Protein AF-A0A257A4E1-F1 (afdb_monomer)

Solvent-accessible surface area (backbone atoms only — not comparable to full-atom values): 5860 Å² total; per-residue (Å²): 129,80,53,48,47,65,40,71,67,37,83,74,52,64,63,96,85,43,50,31,28,39,30,79,37,35,33,48,62,88,38,81,47,44,89,43,42,50,18,71,70,38,56,92,74,60,39,34,39,42,49,81,81,64,45,56,66,55,53,30,41,40,38,19,46,41,52,47,40,71,78,41,50,67,54,59,62,48,32,75,82,31,71,66,46,42,55,53,49,53,55,53,26,55,56,42,20,51,48,54,65,54,69,64,75,118

Structure (mmCIF, N/CA/C/O backbone):
data_AF-A0A257A4E1-F1
#
_entry.id   AF-A0A257A4E1-F1
#
loop_
_atom_site.group_PDB
_atom_site.id
_atom_site.type_symbol
_atom_site.label_atom_id
_atom_site.label_alt_id
_atom_site.label_comp_id
_atom_site.label_asym_id
_atom_site.label_entity_id
_atom_site.label_seq_id
_atom_site.pdbx_PDB_ins_code
_atom_site.Cartn_x
_atom_site.Cartn_y
_atom_site.Cartn_z
_atom_site.occupancy
_atom_site.B_iso_or_equiv
_atom_site.auth_seq_id
_atom_site.auth_comp_id
_atom_site.auth_asym_id
_atom_site.auth_atom_id
_atom_site.pdbx_PDB_model_num
ATOM 1 N N . MET A 1 1 ? -3.714 -16.250 13.020 1.00 53.62 1 MET A N 1
ATOM 2 C CA . MET A 1 1 ? -4.780 -15.776 12.111 1.00 53.62 1 MET A CA 1
ATOM 3 C C . MET A 1 1 ? -4.150 -14.927 11.028 1.00 53.62 1 MET A C 1
ATOM 5 O O . MET A 1 1 ? -3.316 -14.088 11.347 1.00 53.62 1 MET A O 1
ATOM 9 N N . GLU A 1 2 ? -4.517 -15.168 9.774 1.00 61.03 2 GLU A N 1
ATOM 10 C CA . GLU A 1 2 ? -4.087 -14.345 8.643 1.00 61.03 2 GLU A CA 1
ATOM 11 C C . GLU A 1 2 ? -4.615 -12.915 8.843 1.00 61.03 2 GLU A C 1
ATOM 13 O O . GLU A 1 2 ? -5.823 -12.708 8.969 1.00 61.03 2 GLU A O 1
ATOM 18 N N . LYS A 1 3 ? -3.708 -11.937 8.974 1.00 83.38 3 LYS A N 1
ATOM 19 C CA . LYS A 1 3 ? -4.068 -10.548 9.312 1.00 83.38 3 LYS A CA 1
ATOM 20 C C . LYS A 1 3 ? -4.708 -9.808 8.138 1.00 83.38 3 LYS A C 1
ATOM 22 O O . LYS A 1 3 ? -5.293 -8.752 8.347 1.00 83.38 3 LYS A O 1
ATOM 27 N N . TRP A 1 4 ? -4.617 -10.343 6.923 1.00 91.50 4 TRP A N 1
ATOM 28 C CA . TRP A 1 4 ? -5.179 -9.733 5.726 1.00 91.50 4 TRP A CA 1
ATOM 29 C C . TRP A 1 4 ? -5.503 -10.791 4.664 1.00 91.50 4 TRP A C 1
ATOM 31 O O . TRP A 1 4 ? -5.011 -11.912 4.754 1.00 91.50 4 TRP A O 1
ATOM 41 N N . LYS A 1 5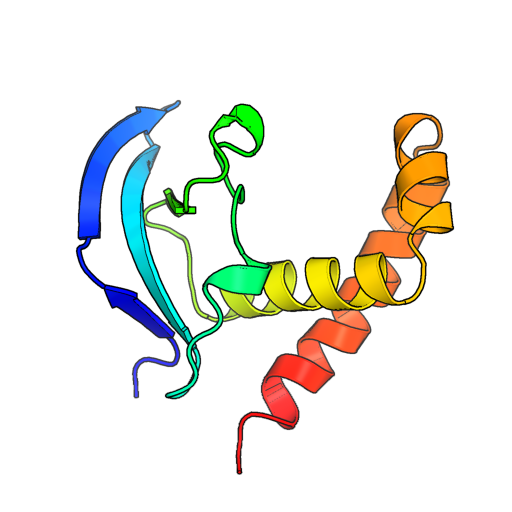 ? -6.345 -10.449 3.682 1.00 93.62 5 LYS A N 1
ATOM 42 C CA . LYS A 1 5 ? -6.739 -11.318 2.564 1.00 93.62 5 LYS A CA 1
ATOM 43 C C . LYS A 1 5 ? -6.974 -10.522 1.282 1.00 93.62 5 LYS A C 1
ATOM 45 O O . LYS A 1 5 ? -7.686 -9.517 1.300 1.00 93.62 5 LYS A O 1
ATOM 50 N N . CYS A 1 6 ? -6.462 -11.040 0.166 1.00 93.94 6 CYS A N 1
ATOM 51 C CA . CYS A 1 6 ? -6.832 -10.640 -1.193 1.00 93.94 6 CYS A CA 1
ATOM 52 C C . CYS A 1 6 ? -8.043 -11.447 -1.670 1.00 93.94 6 CYS A C 1
ATOM 54 O O . CYS A 1 6 ? -7.987 -12.671 -1.771 1.00 93.94 6 CYS A O 1
ATOM 56 N N . ILE A 1 7 ? -9.144 -10.762 -1.963 1.00 95.62 7 ILE A N 1
ATOM 57 C CA . ILE A 1 7 ? -10.374 -11.364 -2.478 1.00 95.62 7 ILE A CA 1
ATOM 58 C C . ILE A 1 7 ? -10.393 -11.241 -4.000 1.00 95.62 7 ILE A C 1
ATOM 60 O O . ILE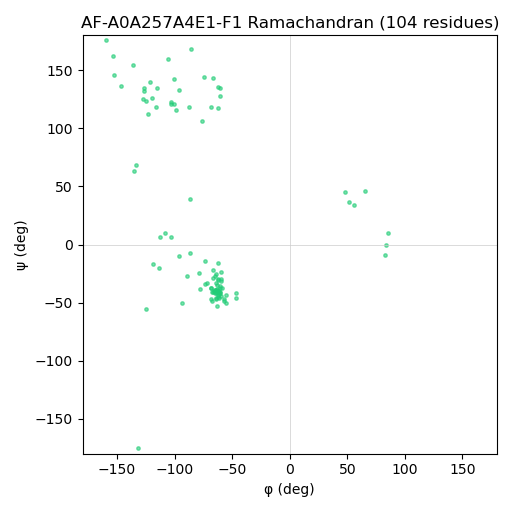 A 1 7 ? -10.166 -10.154 -4.537 1.00 95.62 7 ILE A O 1
ATOM 64 N N . GLY A 1 8 ? -10.711 -12.345 -4.682 1.00 94.00 8 GLY A N 1
ATOM 65 C CA . GLY A 1 8 ? -10.630 -12.423 -6.143 1.00 94.00 8 GLY A CA 1
ATOM 66 C C . GLY A 1 8 ? -9.186 -12.306 -6.624 1.00 94.00 8 GLY A C 1
ATOM 67 O O . GLY A 1 8 ? -8.906 -11.490 -7.493 1.00 94.00 8 GLY A O 1
ATOM 68 N N . LYS A 1 9 ? -8.273 -13.046 -5.977 1.00 94.69 9 LYS A N 1
ATOM 69 C CA . LYS A 1 9 ? -6.851 -13.064 -6.322 1.00 94.69 9 LYS A CA 1
ATOM 70 C C . LYS A 1 9 ? -6.667 -13.726 -7.684 1.00 94.69 9 LYS A C 1
ATOM 72 O O . LYS A 1 9 ? -6.951 -14.913 -7.821 1.00 94.69 9 LYS A O 1
ATOM 77 N N . GLU A 1 10 ? -6.148 -12.982 -8.650 1.00 96.56 10 GLU A N 1
ATOM 78 C CA . GLU A 1 10 ? -5.863 -13.481 -9.999 1.00 96.56 10 GLU A CA 1
ATOM 79 C C . GLU A 1 10 ? -4.407 -13.180 -10.350 1.00 96.56 10 GLU A C 1
ATOM 81 O O . GLU A 1 10 ? -3.928 -12.072 -10.120 1.00 96.56 10 GLU A O 1
ATOM 86 N N . TYR A 1 11 ? -3.673 -14.169 -10.863 1.00 95.69 11 TYR A N 1
ATOM 87 C CA . TYR A 1 11 ? -2.327 -13.927 -11.387 1.00 95.69 11 TYR A CA 1
ATOM 88 C C . TYR A 1 11 ? -2.410 -13.049 -12.635 1.00 95.69 11 TYR A C 1
ATOM 90 O O . TYR A 1 11 ? -3.323 -13.213 -13.444 1.00 95.69 11 TYR A O 1
ATOM 98 N N .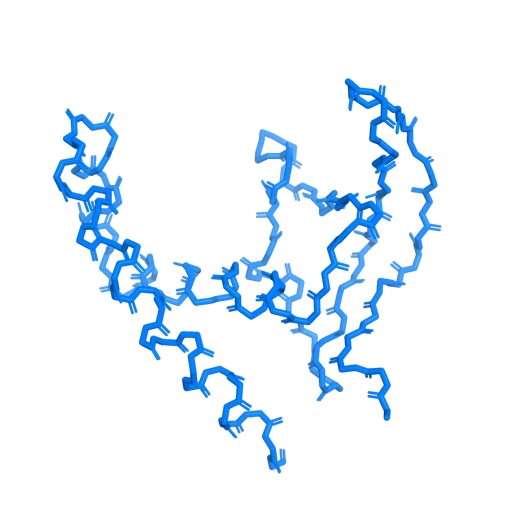 TYR A 1 12 ? -1.447 -12.149 -12.800 1.00 92.12 12 TYR A N 1
ATOM 99 C CA . TYR A 1 12 ? -1.390 -11.264 -13.958 1.00 92.12 12 TYR A CA 1
ATOM 100 C C . TYR A 1 12 ? -0.084 -11.349 -14.711 1.00 92.12 12 TYR A C 1
ATOM 102 O O . TYR A 1 12 ? -0.108 -11.598 -15.912 1.00 92.12 12 TYR A O 1
ATOM 110 N N . ASP A 1 13 ? 1.036 -11.130 -14.030 1.00 93.12 13 ASP A N 1
ATOM 111 C CA . ASP A 1 13 ? 2.336 -11.076 -14.687 1.00 93.12 13 ASP A CA 1
ATOM 112 C C . ASP A 1 13 ? 3.463 -11.313 -13.680 1.00 93.12 13 ASP A C 1
ATOM 114 O O . ASP A 1 13 ? 3.239 -11.418 -12.472 1.00 93.12 13 ASP A O 1
ATOM 118 N N . THR A 1 14 ? 4.687 -11.367 -14.181 1.00 93.38 14 THR A N 1
ATOM 119 C CA . THR A 1 14 ? 5.912 -11.436 -13.398 1.00 93.38 14 THR A CA 1
ATOM 120 C C . THR A 1 14 ? 6.813 -10.267 -13.792 1.00 93.38 14 THR A C 1
ATOM 122 O O . THR A 1 14 ? 7.357 -10.239 -14.894 1.00 93.38 14 THR A O 1
ATOM 125 N N . ILE A 1 15 ? 7.029 -9.313 -12.882 1.00 86.81 15 ILE A N 1
ATOM 126 C CA . ILE A 1 15 ? 7.930 -8.173 -13.118 1.00 86.81 15 ILE A CA 1
ATOM 127 C C . ILE A 1 15 ? 9.242 -8.422 -12.383 1.00 86.81 15 ILE A C 1
ATOM 129 O O . ILE A 1 15 ? 9.250 -8.622 -11.172 1.00 86.81 15 ILE A O 1
ATOM 133 N N . ALA A 1 16 ? 10.358 -8.417 -13.119 1.00 89.31 16 ALA A N 1
ATOM 134 C CA . ALA A 1 16 ? 11.699 -8.670 -12.576 1.00 89.31 16 ALA A CA 1
ATOM 135 C C . ALA A 1 16 ? 11.796 -9.971 -11.745 1.00 89.31 16 ALA A C 1
ATOM 137 O O . ALA A 1 16 ? 12.496 -10.029 -10.739 1.00 89.31 16 ALA A O 1
ATOM 138 N N . GLY A 1 17 ? 11.077 -11.018 -12.166 1.00 91.44 17 GLY A N 1
ATOM 139 C CA . GLY A 1 17 ? 11.043 -12.309 -11.471 1.00 91.44 17 GLY A CA 1
ATOM 140 C C . GLY A 1 17 ? 10.054 -12.391 -10.304 1.00 91.44 17 GLY A C 1
ATOM 141 O O . GLY A 1 17 ? 9.929 -13.460 -9.719 1.00 91.44 17 GLY A O 1
ATOM 142 N N . VAL A 1 18 ? 9.321 -11.316 -9.996 1.00 91.69 18 VAL A N 1
ATOM 143 C CA . VAL A 1 18 ? 8.336 -11.282 -8.906 1.00 91.69 18 VAL A CA 1
ATOM 144 C C . VAL A 1 18 ? 6.907 -11.385 -9.459 1.00 91.69 18 VAL A C 1
ATOM 146 O O . VAL A 1 18 ? 6.502 -10.512 -10.234 1.00 91.69 18 VAL A O 1
ATOM 149 N N . PRO A 1 19 ? 6.117 -12.404 -9.069 1.00 94.44 19 PRO A N 1
ATOM 150 C CA . PRO A 1 19 ? 4.711 -12.525 -9.434 1.00 94.44 19 PRO A CA 1
ATOM 151 C C . PRO A 1 19 ? 3.869 -11.367 -8.894 1.00 94.44 19 PRO A C 1
ATOM 153 O O . PRO A 1 19 ? 3.956 -11.004 -7.715 1.00 94.44 19 PRO A O 1
ATOM 156 N N . ILE A 1 20 ? 3.001 -10.843 -9.754 1.00 93.19 20 ILE A N 1
ATOM 157 C CA . ILE A 1 20 ? 2.026 -9.802 -9.452 1.00 93.19 20 ILE A CA 1
ATOM 158 C C . ILE A 1 20 ? 0.618 -10.369 -9.615 1.00 93.19 20 ILE A C 1
ATOM 160 O O . ILE A 1 20 ? 0.293 -11.033 -10.603 1.00 93.19 20 ILE A O 1
ATOM 164 N N . TYR A 1 21 ? -0.230 -10.066 -8.638 1.00 95.19 21 TYR A N 1
ATOM 165 C CA . TYR A 1 21 ? -1.611 -10.513 -8.571 1.00 95.19 21 TYR A CA 1
ATOM 166 C C . TYR A 1 21 ? -2.563 -9.329 -8.521 1.00 95.19 21 TYR A C 1
ATOM 168 O O . TYR A 1 21 ? -2.318 -8.349 -7.815 1.00 95.19 21 TYR A O 1
ATOM 176 N N . PHE A 1 22 ? -3.673 -9.451 -9.235 1.00 94.94 22 PHE A N 1
ATOM 177 C CA . PHE A 1 22 ? -4.826 -8.583 -9.084 1.00 94.94 22 PHE A CA 1
ATOM 178 C C . PHE A 1 22 ? -5.554 -8.939 -7.797 1.00 94.94 22 PHE A C 1
ATOM 180 O O . PHE A 1 22 ? -5.692 -10.117 -7.456 1.00 94.94 22 PHE A O 1
ATOM 187 N N . CYS A 1 23 ? -6.093 -7.926 -7.132 1.00 95.12 23 CYS A N 1
ATOM 188 C CA . CYS A 1 23 ? -7.051 -8.093 -6.057 1.00 95.12 23 CYS A CA 1
ATOM 189 C C . CYS A 1 23 ? -8.282 -7.247 -6.340 1.00 95.12 23 CYS A C 1
ATOM 191 O O . CYS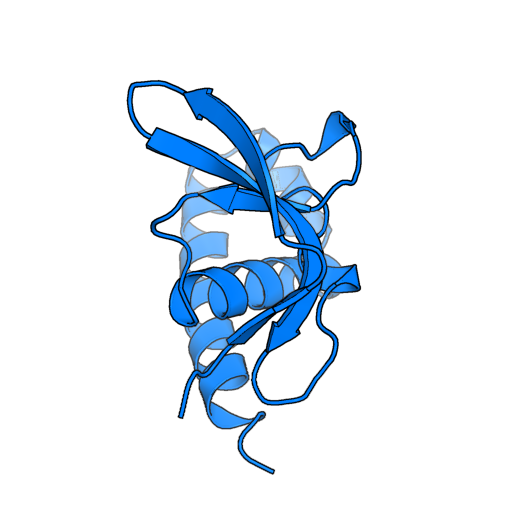 A 1 23 ? -8.210 -6.026 -6.458 1.00 95.12 23 CYS A O 1
ATOM 193 N N . ARG A 1 24 ? -9.459 -7.871 -6.347 1.00 94.31 24 ARG A N 1
ATOM 194 C 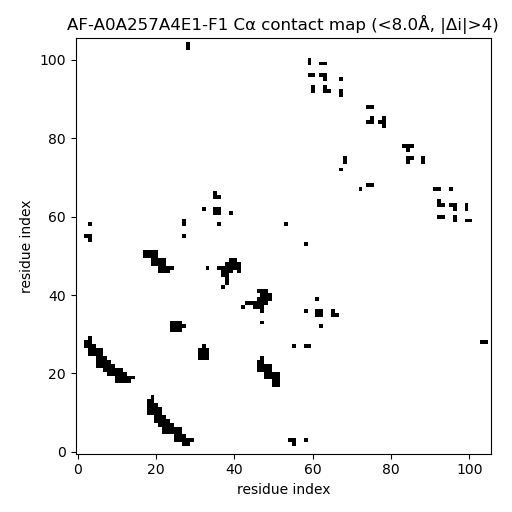CA . ARG A 1 24 ? -10.713 -7.115 -6.429 1.00 94.31 24 ARG A CA 1
ATOM 195 C C . ARG A 1 24 ? -10.961 -6.308 -5.155 1.00 94.31 24 ARG A C 1
ATOM 197 O O . ARG A 1 24 ? -11.536 -5.222 -5.203 1.00 94.31 24 ARG A O 1
ATOM 204 N N . LYS A 1 25 ? -10.599 -6.885 -4.010 1.00 94.44 25 LYS A N 1
ATOM 205 C CA . LYS A 1 25 ? -10.875 -6.341 -2.680 1.00 94.44 25 LYS A CA 1
ATOM 206 C C . LYS A 1 25 ? -9.817 -6.817 -1.694 1.00 94.44 25 LYS A C 1
ATOM 208 O O . LYS A 1 25 ? -9.357 -7.954 -1.794 1.00 94.44 25 LYS A O 1
ATOM 213 N N . ILE A 1 26 ? -9.468 -5.976 -0.726 1.00 94.12 26 ILE A N 1
ATOM 214 C CA . ILE A 1 26 ? -8.549 -6.344 0.355 1.00 94.12 26 ILE A CA 1
ATOM 215 C C . ILE A 1 26 ? -9.259 -6.214 1.689 1.00 94.12 26 ILE A C 1
ATOM 217 O O . ILE A 1 26 ? -9.821 -5.170 2.026 1.00 94.12 26 ILE A O 1
ATOM 221 N N . ILE A 1 27 ? -9.214 -7.309 2.437 1.00 94.12 27 ILE A N 1
ATOM 222 C CA . ILE A 1 27 ? -9.653 -7.363 3.822 1.00 94.12 27 ILE A CA 1
ATOM 223 C C . ILE A 1 27 ? -8.409 -7.288 4.692 1.00 94.12 27 ILE A C 1
ATOM 225 O O . ILE A 1 27 ? -7.555 -8.158 4.586 1.00 94.12 27 ILE A O 1
ATOM 229 N N . TYR A 1 28 ? -8.311 -6.296 5.563 1.00 91.88 28 TYR A N 1
ATOM 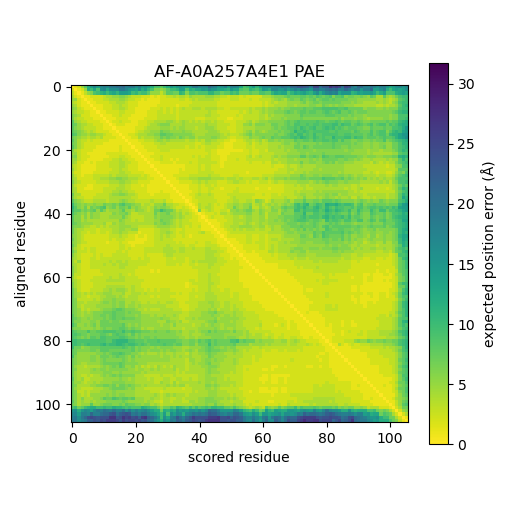230 C CA . TYR A 1 28 ? -7.278 -6.213 6.589 1.00 91.88 28 TYR A CA 1
ATOM 231 C C . TYR A 1 28 ? -7.964 -6.288 7.948 1.00 91.88 28 TYR A C 1
ATOM 233 O O . TYR A 1 28 ? -8.834 -5.478 8.250 1.00 91.88 28 TYR A O 1
ATOM 241 N N . ARG A 1 29 ? -7.635 -7.320 8.729 1.00 87.56 29 ARG A N 1
ATOM 242 C CA . ARG A 1 29 ? -8.203 -7.600 10.058 1.00 87.56 29 ARG A CA 1
ATOM 243 C C . ARG A 1 29 ? -9.734 -7.538 10.107 1.00 87.56 29 ARG A C 1
ATOM 245 O O . ARG A 1 29 ? -10.326 -6.948 10.995 1.00 87.56 29 ARG A O 1
ATOM 252 N N . GLY A 1 30 ? -10.381 -8.144 9.114 1.00 88.06 30 GLY A N 1
ATOM 253 C CA . GLY A 1 30 ? -11.844 -8.174 9.010 1.00 88.06 30 GLY A CA 1
ATOM 254 C C . GLY A 1 30 ? -12.471 -6.921 8.390 1.00 88.06 30 GLY A C 1
ATOM 255 O O . GLY A 1 30 ? -13.643 -6.963 8.025 1.00 88.06 30 GLY A O 1
ATOM 256 N N . MET A 1 31 ? -11.704 -5.850 8.172 1.00 88.12 31 MET A N 1
ATOM 257 C CA . MET A 1 31 ? -12.192 -4.610 7.573 1.00 88.12 31 MET A CA 1
ATOM 258 C C . MET A 1 31 ? -11.835 -4.491 6.094 1.00 88.12 31 MET A C 1
ATOM 260 O O . MET A 1 31 ? -10.751 -4.863 5.651 1.00 88.12 31 MET A O 1
ATOM 264 N N . ASP A 1 32 ? -12.762 -3.938 5.318 1.00 92.75 32 ASP A N 1
ATOM 265 C CA . ASP A 1 32 ? -12.536 -3.598 3.917 1.00 92.75 32 ASP A CA 1
ATOM 266 C C . ASP A 1 32 ? -11.700 -2.320 3.800 1.00 92.75 32 ASP A C 1
ATOM 268 O O . ASP A 1 32 ? -12.197 -1.212 4.017 1.00 92.75 32 ASP A O 1
ATOM 272 N N . VAL A 1 33 ? -10.433 -2.479 3.421 1.00 92.00 33 VAL A N 1
ATOM 273 C CA . VAL A 1 33 ? -9.490 -1.365 3.249 1.00 92.00 33 VAL A CA 1
ATOM 274 C C . VAL A 1 33 ? -9.261 -0.999 1.784 1.00 92.00 33 VAL A C 1
ATOM 276 O O . VAL A 1 33 ? -8.464 -0.115 1.491 1.00 92.00 33 VAL A O 1
ATOM 279 N N . THR A 1 34 ? -10.002 -1.611 0.855 1.00 92.12 34 THR A N 1
ATOM 280 C CA . THR A 1 34 ? -9.856 -1.470 -0.610 1.00 92.12 34 THR A CA 1
ATOM 281 C C . THR A 1 34 ? -9.727 -0.020 -1.066 1.00 92.12 34 THR A C 1
ATOM 283 O O . THR A 1 34 ? -8.909 0.286 -1.926 1.00 92.12 34 THR A O 1
ATOM 286 N N . LYS A 1 35 ? -10.510 0.899 -0.487 1.00 88.94 35 LYS A N 1
ATOM 287 C CA . LYS A 1 35 ? -10.504 2.319 -0.874 1.00 88.94 35 LYS A CA 1
ATOM 288 C C . LYS A 1 35 ? -9.193 3.051 -0.555 1.00 88.94 35 LYS A C 1
ATOM 290 O O . LYS A 1 35 ? -8.945 4.084 -1.164 1.00 88.94 35 LYS A O 1
ATOM 295 N N . TYR A 1 36 ? -8.401 2.548 0.391 1.00 89.19 36 TYR A N 1
ATOM 296 C CA . TYR A 1 36 ? -7.152 3.171 0.838 1.00 89.19 36 TYR A CA 1
ATOM 297 C C . TYR A 1 36 ? -5.939 2.706 0.033 1.00 89.19 36 TYR A C 1
ATOM 299 O O . TYR A 1 36 ? -4.987 3.449 -0.127 1.00 89.19 36 TYR A O 1
ATOM 307 N N . ILE A 1 37 ? -5.999 1.498 -0.513 1.00 87.81 37 ILE A N 1
ATOM 308 C CA . ILE A 1 37 ? -4.858 0.811 -1.133 1.00 87.81 37 ILE A CA 1
ATOM 309 C C . ILE A 1 37 ? -4.956 0.734 -2.664 1.00 87.81 37 ILE A C 1
ATOM 311 O O . ILE A 1 37 ? -4.245 -0.035 -3.317 1.00 87.81 37 ILE A O 1
ATOM 315 N N . LYS A 1 38 ? -5.913 1.455 -3.258 1.00 82.81 38 LYS A N 1
ATOM 316 C CA . LYS A 1 38 ? -6.021 1.508 -4.715 1.00 82.81 38 LYS A CA 1
ATOM 317 C C . LYS A 1 38 ? -4.735 2.085 -5.290 1.00 82.81 38 LYS A C 1
ATOM 319 O O . LYS A 1 38 ? -4.253 3.111 -4.823 1.00 82.81 38 LYS A O 1
ATOM 324 N N . GLY A 1 39 ? -4.224 1.453 -6.340 1.00 81.50 39 GLY A N 1
ATOM 325 C CA . GLY A 1 39 ? -3.067 1.964 -7.058 1.00 81.50 39 GLY A CA 1
ATOM 326 C C . GLY A 1 39 ? -1.703 1.576 -6.490 1.00 81.50 39 GLY A C 1
ATOM 327 O O . GLY A 1 39 ? -0.718 2.100 -6.995 1.00 81.50 39 GLY A O 1
ATOM 328 N N . MET A 1 40 ? -1.635 0.651 -5.524 1.00 82.81 40 MET A N 1
ATOM 329 C CA . MET A 1 40 ? -0.394 0.196 -4.873 1.00 82.81 40 MET A CA 1
ATOM 330 C C . MET A 1 40 ? 0.741 -0.132 -5.869 1.00 82.81 40 MET A C 1
ATOM 332 O O . MET A 1 40 ? 1.850 0.360 -5.710 1.00 82.81 40 MET A O 1
ATOM 336 N N . TYR A 1 41 ? 0.452 -0.872 -6.952 1.00 81.44 41 TYR A N 1
ATOM 337 C CA . TYR A 1 41 ? 1.400 -1.085 -8.067 1.00 81.44 41 TYR A CA 1
ATOM 338 C C . TYR A 1 41 ? 0.971 -0.459 -9.406 1.00 81.44 41 TYR A C 1
ATOM 340 O O . TYR A 1 41 ? 1.811 -0.265 -10.280 1.00 81.44 41 TYR A O 1
ATOM 348 N N . ARG A 1 42 ? -0.320 -0.149 -9.598 1.00 84.00 42 ARG A N 1
ATOM 349 C CA . ARG A 1 42 ? -0.852 0.446 -10.843 1.00 84.00 42 ARG A CA 1
ATOM 350 C C . ARG A 1 42 ? -1.771 1.622 -10.569 1.00 84.00 42 ARG A C 1
ATOM 352 O O . ARG A 1 42 ? -2.994 1.553 -10.740 1.00 84.00 42 ARG A O 1
ATOM 359 N N . SER A 1 43 ? -1.174 2.701 -10.081 1.00 82.38 43 SER A N 1
ATOM 360 C CA . SER A 1 43 ? -1.893 3.929 -9.737 1.00 82.38 43 SER A CA 1
ATOM 361 C C . SER A 1 43 ? -2.632 4.542 -10.928 1.00 82.38 43 SER A C 1
ATOM 363 O O . SER A 1 43 ? -3.726 5.073 -10.750 1.00 82.38 43 SER A O 1
ATOM 365 N N . GLU A 1 44 ? -2.118 4.377 -12.148 1.00 86.50 44 GLU A N 1
ATOM 366 C CA . GLU A 1 44 ? -2.713 4.891 -13.382 1.00 86.50 44 GLU A CA 1
ATOM 367 C C . GLU A 1 44 ? -4.053 4.230 -13.726 1.00 86.50 44 GLU A C 1
ATOM 369 O O . GLU A 1 44 ? -4.919 4.862 -14.329 1.00 86.50 44 GLU A O 1
ATOM 374 N N . LYS A 1 45 ? -4.240 2.970 -13.315 1.00 87.06 45 LYS A N 1
ATOM 375 C CA . LYS A 1 45 ? -5.485 2.221 -13.528 1.00 87.06 45 LYS A CA 1
ATOM 376 C C . LYS A 1 45 ? -6.436 2.263 -12.340 1.00 87.06 45 LYS A C 1
ATOM 378 O O . LYS A 1 45 ? -7.579 1.836 -12.467 1.00 87.06 45 LYS A O 1
ATOM 383 N N . ASN A 1 46 ? -5.988 2.780 -11.195 1.00 86.19 46 ASN A N 1
ATOM 384 C CA . ASN A 1 46 ? -6.761 2.791 -9.951 1.00 86.19 46 ASN A CA 1
ATOM 385 C C . ASN A 1 46 ? -7.238 1.380 -9.522 1.00 86.19 46 ASN A C 1
ATOM 387 O O . ASN A 1 46 ? -8.319 1.213 -8.950 1.00 86.19 46 ASN A O 1
ATOM 391 N N . GLU A 1 47 ? -6.421 0.366 -9.814 1.00 90.75 47 GLU A N 1
ATOM 392 C CA . GLU A 1 47 ? -6.643 -1.052 -9.509 1.00 90.75 47 GLU A CA 1
ATOM 393 C C . GLU A 1 47 ? -5.737 -1.498 -8.349 1.00 90.75 47 GLU A C 1
ATOM 395 O O . GLU A 1 47 ? -4.721 -0.857 -8.063 1.00 90.75 47 GLU A O 1
ATOM 400 N N . ILE A 1 48 ? -6.084 -2.595 -7.669 1.00 92.69 48 ILE A N 1
ATOM 401 C CA . ILE A 1 48 ? -5.248 -3.154 -6.601 1.00 92.69 48 ILE A CA 1
ATOM 402 C C . ILE A 1 48 ? -4.447 -4.304 -7.180 1.00 92.69 48 ILE A C 1
ATOM 404 O O . ILE A 1 48 ? -4.984 -5.336 -7.578 1.00 92.69 48 ILE A O 1
ATOM 408 N N . TRP A 1 49 ? -3.147 -4.098 -7.188 1.00 92.31 49 TRP A N 1
ATOM 409 C CA . TRP A 1 49 ? -2.161 -5.043 -7.659 1.00 92.31 49 TRP A CA 1
ATOM 410 C C . TRP A 1 49 ? -1.160 -5.216 -6.537 1.00 92.31 49 TRP A C 1
ATOM 412 O O . TRP A 1 49 ? -0.784 -4.222 -5.923 1.00 92.31 49 TRP A O 1
ATOM 422 N N . ILE A 1 50 ? -0.779 -6.449 -6.240 1.00 92.94 50 ILE A N 1
ATOM 423 C CA . ILE A 1 50 ? 0.125 -6.787 -5.141 1.00 92.94 50 ILE A CA 1
ATOM 424 C C . ILE A 1 50 ? 1.153 -7.808 -5.613 1.00 92.94 50 ILE A C 1
ATOM 426 O O . ILE A 1 50 ? 0.886 -8.585 -6.528 1.00 92.94 50 ILE A O 1
ATOM 430 N N . THR A 1 51 ? 2.309 -7.848 -4.967 1.00 92.75 51 THR A N 1
ATOM 431 C CA . THR A 1 51 ? 3.287 -8.919 -5.182 1.00 92.75 51 THR A CA 1
ATOM 432 C C . THR A 1 51 ? 2.991 -10.127 -4.301 1.00 92.75 51 THR A C 1
ATOM 434 O O . THR A 1 51 ? 2.189 -10.058 -3.368 1.00 92.75 51 THR A O 1
ATOM 437 N N . GLU A 1 52 ? 3.660 -11.248 -4.574 1.00 90.31 52 GLU A N 1
ATOM 438 C CA . GLU A 1 52 ? 3.630 -12.416 -3.682 1.00 90.31 52 GLU A CA 1
ATOM 439 C C . GLU A 1 52 ? 4.145 -12.124 -2.261 1.00 90.31 52 GLU A C 1
ATOM 441 O O . GLU A 1 52 ? 3.758 -12.821 -1.328 1.00 90.31 52 GLU A O 1
ATOM 446 N N . TYR A 1 53 ? 4.974 -11.087 -2.102 1.00 90.50 53 TYR A N 1
ATOM 447 C CA . TYR A 1 53 ? 5.560 -10.674 -0.825 1.00 90.50 53 TYR A CA 1
ATOM 448 C C . TYR A 1 53 ? 4.675 -9.720 -0.023 1.00 90.50 53 TYR A C 1
ATOM 450 O O . TYR A 1 53 ? 5.012 -9.409 1.117 1.00 90.50 53 TYR A O 1
ATOM 458 N N . ALA A 1 54 ? 3.567 -9.238 -0.599 1.00 90.62 54 ALA A N 1
ATOM 459 C CA . ALA A 1 54 ? 2.659 -8.358 0.117 1.00 90.62 54 ALA A CA 1
ATOM 460 C C . ALA A 1 54 ? 2.112 -9.074 1.354 1.00 90.62 54 ALA A C 1
ATOM 462 O O . ALA A 1 54 ? 1.577 -10.182 1.279 1.00 90.62 54 ALA A O 1
ATOM 463 N N . ASP A 1 55 ? 2.238 -8.421 2.498 1.00 91.81 55 ASP A N 1
ATOM 464 C CA . ASP A 1 55 ? 1.831 -8.960 3.782 1.00 91.81 55 ASP A CA 1
ATOM 465 C C . ASP A 1 55 ? 0.994 -7.946 4.575 1.00 91.81 55 ASP A C 1
ATOM 467 O O . ASP A 1 55 ? 0.642 -6.868 4.094 1.00 91.81 55 ASP A O 1
ATOM 471 N N . GLY A 1 56 ? 0.642 -8.293 5.815 1.00 89.88 56 GLY A N 1
ATOM 472 C CA . GLY A 1 56 ? -0.149 -7.392 6.651 1.00 89.88 56 GLY A CA 1
ATOM 473 C C . GLY A 1 56 ? 0.571 -6.074 6.953 1.00 89.88 56 GLY A C 1
ATOM 474 O O . GLY A 1 56 ? -0.098 -5.060 7.133 1.00 89.88 56 GLY A O 1
ATOM 475 N N . ASP A 1 57 ? 1.905 -6.085 6.997 1.00 91.19 57 ASP A N 1
ATOM 476 C CA . ASP A 1 57 ? 2.712 -4.883 7.206 1.00 91.19 57 ASP A CA 1
ATOM 477 C C . ASP A 1 57 ? 2.610 -3.948 6.005 1.00 91.19 57 ASP A C 1
ATOM 479 O O . ASP A 1 57 ? 2.300 -2.768 6.161 1.00 91.19 57 ASP A O 1
ATOM 483 N N . THR A 1 58 ? 2.753 -4.521 4.812 1.00 91.88 58 THR A N 1
ATOM 484 C CA . THR A 1 58 ? 2.612 -3.830 3.532 1.00 91.88 58 THR A CA 1
ATOM 485 C C . THR A 1 58 ? 1.238 -3.168 3.426 1.00 91.88 58 THR A C 1
ATOM 487 O O . THR A 1 58 ? 1.138 -1.981 3.132 1.00 91.88 58 THR A O 1
ATOM 490 N N . ILE A 1 59 ? 0.161 -3.902 3.736 1.00 92.75 59 ILE A N 1
ATOM 491 C CA . ILE A 1 59 ? -1.198 -3.345 3.681 1.00 92.75 59 ILE A CA 1
ATOM 492 C C . ILE A 1 59 ? -1.388 -2.219 4.705 1.00 92.75 59 ILE A C 1
ATOM 494 O O . ILE A 1 59 ? -1.981 -1.193 4.376 1.00 92.75 59 ILE A O 1
ATOM 498 N N . ALA A 1 60 ? -0.881 -2.376 5.931 1.00 92.25 60 ALA A N 1
ATOM 499 C CA . ALA A 1 60 ? -0.972 -1.331 6.950 1.00 92.25 60 ALA A CA 1
ATOM 500 C C . ALA A 1 60 ? -0.206 -0.061 6.544 1.00 92.25 60 ALA A C 1
ATOM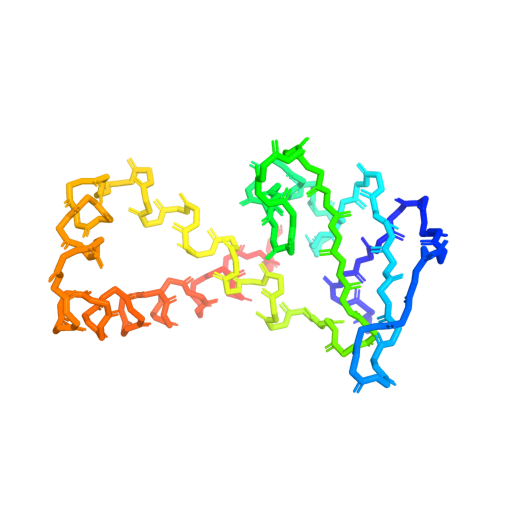 502 O O . ALA A 1 60 ? -0.693 1.044 6.774 1.00 92.25 60 ALA A O 1
ATOM 503 N N . HIS A 1 61 ? 0.956 -0.219 5.909 1.00 93.25 61 HIS A N 1
ATOM 504 C CA . HIS A 1 61 ? 1.787 0.880 5.428 1.00 93.25 61 HIS A CA 1
ATOM 505 C C . HIS A 1 61 ? 1.082 1.705 4.336 1.00 93.25 61 HIS A C 1
ATOM 507 O O . HIS A 1 61 ? 1.000 2.929 4.433 1.00 93.25 61 HIS A O 1
ATOM 513 N N . GLU A 1 62 ? 0.465 1.044 3.354 1.00 92.06 62 GLU A N 1
ATOM 514 C CA . GLU A 1 62 ? -0.316 1.720 2.305 1.00 92.06 62 GLU A CA 1
ATOM 515 C C . GLU A 1 62 ? -1.555 2.434 2.866 1.00 92.06 62 GLU A C 1
ATOM 517 O O . GLU A 1 62 ? -1.880 3.560 2.478 1.00 92.06 62 GLU A O 1
ATOM 522 N N . VAL A 1 63 ? -2.240 1.814 3.834 1.00 91.44 63 VAL A N 1
ATOM 523 C CA . VAL A 1 63 ? -3.354 2.461 4.543 1.00 91.44 63 VAL A CA 1
ATOM 524 C C . VAL A 1 63 ? -2.869 3.712 5.283 1.00 91.44 63 VAL A C 1
ATOM 526 O O . VAL A 1 63 ? -3.526 4.752 5.206 1.00 91.44 63 VAL A O 1
ATOM 529 N N . ALA A 1 64 ? -1.713 3.649 5.946 1.00 93.19 64 ALA A N 1
ATOM 530 C CA . ALA A 1 64 ? -1.120 4.789 6.638 1.00 93.19 64 ALA A CA 1
ATOM 531 C C . ALA A 1 64 ? -0.759 5.934 5.673 1.00 93.19 64 ALA A C 1
ATOM 533 O O . ALA A 1 64 ? -1.079 7.091 5.961 1.00 93.19 64 ALA A O 1
ATOM 534 N N . HIS A 1 65 ? -0.211 5.636 4.488 1.00 93.56 65 HIS A N 1
ATOM 535 C CA . HIS A 1 65 ? -0.025 6.638 3.431 1.00 93.56 65 HIS A CA 1
ATOM 536 C C . HIS A 1 65 ? -1.341 7.312 3.033 1.00 93.56 65 HIS A C 1
ATOM 538 O O . HIS A 1 65 ? -1.415 8.541 2.949 1.00 93.56 65 HIS A O 1
ATOM 544 N N . ALA A 1 66 ? -2.397 6.529 2.810 1.00 90.75 66 ALA A N 1
ATOM 545 C CA . ALA A 1 66 ? -3.697 7.060 2.412 1.00 90.75 66 ALA A CA 1
ATOM 546 C C . ALA A 1 66 ? -4.315 7.968 3.488 1.00 90.75 66 ALA A C 1
ATOM 548 O O . ALA A 1 66 ? -4.896 9.008 3.158 1.00 90.75 66 ALA A O 1
ATOM 549 N N . ILE A 1 67 ? -4.172 7.600 4.765 1.00 92.00 67 ILE A N 1
ATOM 550 C CA . ILE A 1 67 ? -4.607 8.417 5.905 1.00 92.00 67 ILE A CA 1
ATOM 551 C C . ILE A 1 67 ? -3.817 9.726 5.939 1.00 92.00 67 ILE A C 1
ATOM 553 O O . ILE A 1 67 ? -4.426 10.799 5.914 1.00 92.00 67 ILE A O 1
ATOM 557 N N . LEU A 1 68 ? -2.483 9.649 5.909 1.00 93.81 68 LEU A N 1
ATOM 558 C CA . LEU A 1 68 ? -1.628 10.830 5.973 1.00 93.81 68 LEU A CA 1
ATOM 559 C C . LEU A 1 68 ? -1.884 11.771 4.794 1.00 93.81 68 LEU A C 1
ATOM 561 O O . LEU A 1 68 ? -1.990 12.975 4.983 1.00 93.81 68 LEU A O 1
ATOM 565 N N . LYS A 1 69 ? -2.054 11.240 3.579 1.00 93.19 69 LYS A N 1
ATOM 566 C CA . LYS A 1 69 ? -2.363 12.044 2.388 1.00 93.19 69 LYS A CA 1
ATOM 567 C C . LYS A 1 69 ? -3.704 12.759 2.497 1.00 93.19 69 LYS A C 1
ATOM 569 O O . LYS A 1 69 ? -3.852 13.863 1.985 1.00 93.19 69 LYS A O 1
ATOM 574 N N . LYS A 1 70 ? -4.695 12.135 3.136 1.00 90.50 70 LYS A N 1
ATOM 575 C CA . LYS A 1 70 ? -5.997 12.764 3.376 1.00 90.50 70 LYS A CA 1
ATOM 576 C C . LYS A 1 70 ? -5.890 13.910 4.385 1.00 90.50 70 LYS A C 1
ATOM 578 O O . LYS A 1 70 ? -6.599 14.899 4.232 1.00 90.50 70 LYS A O 1
ATOM 583 N N . GLN A 1 71 ? -5.048 13.759 5.406 1.00 93.44 71 GLN A N 1
ATOM 584 C CA . GLN A 1 71 ? -4.830 14.770 6.447 1.00 93.44 71 GLN A CA 1
ATOM 585 C C . GLN A 1 71 ? -3.927 15.917 5.967 1.00 93.44 71 GLN A C 1
ATOM 587 O O . GLN A 1 71 ? -4.200 17.069 6.285 1.00 93.44 71 GLN A O 1
ATOM 592 N N . HIS A 1 72 ? -2.902 15.592 5.175 1.00 94.56 72 HIS A N 1
ATOM 593 C CA . HIS A 1 72 ? -1.834 16.492 4.735 1.00 94.56 72 HIS A CA 1
ATOM 594 C C . HIS A 1 72 ? -1.531 16.344 3.231 1.00 94.56 72 HIS A C 1
ATOM 596 O O . HIS A 1 72 ? -0.433 15.916 2.846 1.00 94.56 72 HIS A O 1
ATOM 602 N N . PRO A 1 73 ? -2.489 16.642 2.334 1.00 94.00 73 PRO A N 1
ATOM 603 C CA . PRO A 1 73 ? -2.279 16.520 0.889 1.00 94.00 73 PRO A CA 1
ATOM 604 C C . PRO A 1 73 ? -1.128 17.400 0.371 1.00 94.00 73 PRO A C 1
ATOM 606 O O . PRO A 1 73 ? -0.445 17.023 -0.583 1.00 94.00 73 PRO A O 1
ATOM 609 N N . GLU A 1 74 ? -0.868 18.537 1.017 1.00 95.00 74 GLU A N 1
ATOM 610 C CA . GLU A 1 74 ? 0.212 19.472 0.700 1.00 95.00 74 GLU A CA 1
ATOM 611 C C . GLU A 1 74 ? 1.606 18.844 0.817 1.00 95.00 74 GLU A C 1
ATOM 613 O O . GLU A 1 74 ? 2.470 19.120 -0.018 1.00 95.00 74 GLU A O 1
ATOM 618 N N . LEU A 1 75 ? 1.812 17.943 1.785 1.00 93.50 75 LEU A N 1
ATOM 619 C CA . LEU A 1 75 ? 3.088 17.243 1.953 1.00 93.50 75 LEU A CA 1
ATOM 620 C C . LEU A 1 75 ? 3.374 16.341 0.749 1.00 93.50 75 LEU A C 1
ATOM 622 O O . LEU A 1 75 ? 4.502 16.289 0.263 1.00 93.50 75 LEU A O 1
ATOM 626 N N . TYR A 1 76 ? 2.347 15.673 0.220 1.00 92.25 76 TYR A N 1
ATOM 627 C CA . TYR A 1 76 ? 2.485 14.785 -0.937 1.00 92.25 76 TYR A CA 1
ATOM 628 C C . TYR A 1 76 ? 2.730 15.550 -2.239 1.00 92.25 76 TYR A C 1
ATOM 630 O O . TYR A 1 76 ? 3.450 15.060 -3.109 1.00 92.25 76 TYR A O 1
ATOM 638 N N . GLU A 1 77 ? 2.166 16.751 -2.385 1.00 92.94 77 GLU A N 1
ATOM 639 C CA . GLU A 1 77 ? 2.490 17.630 -3.512 1.00 92.94 77 GLU A CA 1
ATOM 640 C C . GLU A 1 77 ? 3.934 18.140 -3.435 1.00 92.94 77 GLU A C 1
ATOM 642 O O . GLU A 1 77 ? 4.637 18.134 -4.449 1.00 92.94 77 GLU A O 1
ATOM 647 N N . LEU A 1 78 ? 4.411 18.502 -2.239 1.00 92.56 78 LEU A N 1
ATOM 648 C CA . LEU A 1 78 ? 5.806 18.890 -2.014 1.00 92.56 78 LEU A CA 1
ATOM 649 C C . LEU A 1 78 ? 6.771 17.734 -2.330 1.00 92.56 78 LEU A C 1
ATOM 651 O O . LEU A 1 78 ? 7.745 17.905 -3.067 1.00 92.56 78 LEU A O 1
ATOM 655 N N . ALA A 1 79 ? 6.447 16.527 -1.868 1.00 92.50 79 ALA A N 1
ATOM 656 C CA . ALA A 1 79 ? 7.251 15.324 -2.063 1.00 92.50 79 ALA A CA 1
ATOM 657 C C . ALA A 1 79 ? 7.426 14.906 -3.535 1.00 92.50 79 ALA A C 1
ATOM 659 O O . ALA A 1 79 ? 8.329 14.131 -3.853 1.00 92.50 79 ALA A O 1
ATOM 660 N N . LYS A 1 80 ? 6.622 15.430 -4.472 1.00 91.69 80 LYS A N 1
ATOM 661 C CA . LYS A 1 80 ? 6.864 15.231 -5.915 1.00 91.69 80 LYS A CA 1
ATOM 662 C C . LYS A 1 80 ? 8.172 15.868 -6.385 1.00 91.69 80 LYS A C 1
ATOM 664 O O . LYS A 1 80 ? 8.720 15.430 -7.393 1.00 91.69 80 LYS A O 1
ATOM 669 N N . LYS A 1 81 ? 8.645 16.904 -5.689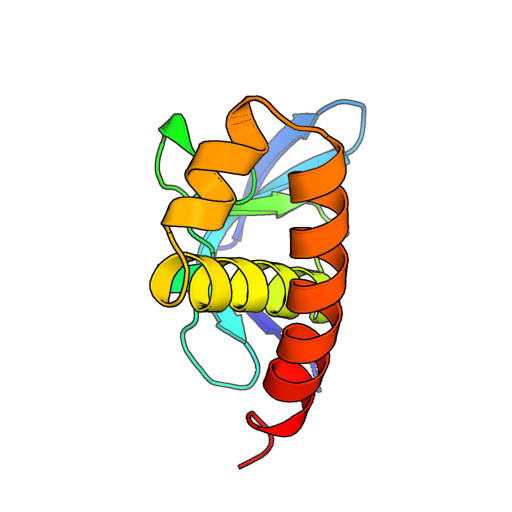 1.00 94.94 81 LYS A N 1
ATOM 670 C CA . LYS A 1 81 ? 9.801 17.722 -6.086 1.00 94.94 81 LYS A CA 1
ATOM 671 C C . LYS A 1 81 ? 10.942 17.685 -5.070 1.00 94.94 81 LYS A C 1
ATOM 673 O O . LYS A 1 81 ? 12.058 18.033 -5.433 1.00 94.94 81 LYS A O 1
ATOM 678 N N . ASP A 1 82 ? 10.668 17.252 -3.842 1.00 94.69 82 ASP A N 1
ATOM 679 C CA . ASP A 1 82 ? 11.615 17.279 -2.730 1.00 94.69 82 ASP A CA 1
ATOM 680 C C . ASP A 1 82 ? 11.793 15.886 -2.102 1.00 94.69 82 ASP A C 1
ATOM 682 O O . ASP A 1 82 ? 10.834 15.242 -1.669 1.00 94.69 82 ASP A O 1
ATOM 686 N N . VAL A 1 83 ? 13.040 15.411 -2.068 1.00 93.94 83 VAL A N 1
ATOM 687 C CA . VAL A 1 83 ? 13.408 14.113 -1.486 1.00 93.94 83 VAL A CA 1
ATOM 688 C C . VAL A 1 83 ? 13.351 14.145 0.042 1.00 93.94 83 VAL A C 1
ATOM 690 O O . VAL A 1 83 ? 12.963 13.145 0.644 1.00 93.94 83 VAL A O 1
ATOM 693 N N . GLU A 1 84 ? 13.673 15.267 0.686 1.00 95.00 84 GLU A N 1
ATOM 694 C CA . GLU A 1 84 ? 13.594 15.379 2.147 1.00 95.00 84 GLU A CA 1
ATOM 695 C C . GLU A 1 84 ? 12.143 15.275 2.617 1.00 95.00 84 GLU A C 1
ATOM 697 O O . GLU A 1 84 ? 11.850 14.548 3.568 1.00 95.00 84 GLU A O 1
ATOM 702 N N . ALA A 1 85 ? 11.214 15.889 1.879 1.00 92.69 85 ALA A N 1
ATOM 703 C CA . ALA A 1 85 ? 9.784 15.752 2.136 1.00 92.69 85 ALA A CA 1
ATOM 704 C C . ALA A 1 85 ? 9.312 14.287 2.048 1.00 92.69 85 ALA A C 1
ATOM 706 O O . ALA A 1 85 ? 8.508 13.861 2.878 1.00 92.69 85 ALA A O 1
ATOM 707 N N . LYS A 1 86 ? 9.853 13.480 1.118 1.00 92.56 86 LYS A N 1
ATOM 708 C CA . LYS A 1 86 ? 9.572 12.030 1.071 1.00 92.56 86 LYS A CA 1
ATOM 709 C C . LYS A 1 86 ? 10.032 11.332 2.347 1.00 92.56 86 LYS A C 1
ATOM 711 O O . LYS A 1 86 ? 9.272 10.567 2.923 1.00 92.56 86 LYS A O 1
ATOM 716 N N . ILE A 1 87 ? 11.243 11.625 2.820 1.00 94.56 87 ILE A N 1
ATOM 717 C CA . ILE A 1 87 ? 11.788 11.019 4.046 1.00 94.56 87 ILE A CA 1
ATOM 718 C C . ILE A 1 87 ? 10.934 11.387 5.267 1.00 94.56 87 ILE A C 1
ATOM 720 O O . ILE A 1 87 ? 10.704 10.546 6.137 1.00 94.56 87 ILE A O 1
ATOM 724 N N . VAL A 1 88 ? 10.459 12.632 5.346 1.00 94.31 88 VAL A N 1
ATOM 725 C CA . VAL A 1 88 ? 9.561 13.076 6.423 1.00 94.31 88 VAL A CA 1
ATOM 726 C C . VAL A 1 88 ? 8.233 12.324 6.366 1.00 94.31 88 VAL A C 1
ATOM 728 O O . VAL A 1 88 ? 7.807 11.791 7.390 1.00 94.31 88 VAL A O 1
ATOM 731 N N . ILE A 1 89 ? 7.624 12.215 5.180 1.00 94.31 89 ILE A N 1
ATOM 732 C CA . ILE A 1 89 ? 6.400 11.430 4.970 1.00 94.31 89 ILE A CA 1
ATOM 733 C C . ILE A 1 89 ? 6.606 9.990 5.430 1.00 94.31 89 ILE A C 1
ATOM 735 O O . ILE A 1 89 ? 5.821 9.513 6.240 1.00 94.31 89 ILE A O 1
ATOM 739 N N . GLU A 1 90 ? 7.677 9.324 4.994 1.00 94.25 90 GLU A N 1
ATOM 740 C CA . GLU A 1 90 ? 7.967 7.938 5.379 1.00 94.25 90 GLU A CA 1
ATOM 741 C C . GLU A 1 90 ? 8.033 7.764 6.900 1.00 94.25 90 GLU A C 1
ATOM 743 O O . GLU A 1 90 ? 7.439 6.842 7.455 1.00 94.25 90 GLU A O 1
ATOM 748 N N . LYS A 1 91 ? 8.693 8.685 7.611 1.00 94.94 91 LYS A N 1
ATOM 749 C CA . LY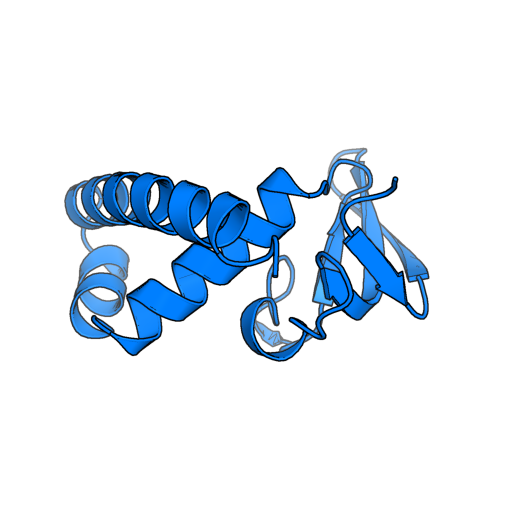S A 1 91 ? 8.747 8.649 9.081 1.00 94.94 91 LYS A CA 1
ATOM 750 C C . LYS A 1 91 ? 7.362 8.800 9.713 1.00 94.94 91 LYS A C 1
ATOM 752 O O . LYS A 1 91 ? 7.042 8.073 10.648 1.00 94.94 91 LYS A O 1
ATOM 757 N N . MET A 1 92 ? 6.540 9.720 9.210 1.00 95.06 92 MET A N 1
ATOM 758 C CA . MET A 1 92 ? 5.178 9.928 9.716 1.00 95.06 92 MET A CA 1
ATOM 759 C C . MET A 1 92 ? 4.278 8.721 9.435 1.00 95.06 92 MET A C 1
ATOM 761 O O . MET A 1 92 ? 3.525 8.294 10.307 1.00 95.06 92 MET A O 1
ATOM 765 N N . VAL A 1 93 ? 4.398 8.137 8.243 1.00 95.62 93 VAL A N 1
ATOM 766 C CA . VAL A 1 93 ? 3.665 6.935 7.836 1.00 95.62 93 VAL A CA 1
ATOM 767 C C . VAL A 1 93 ? 4.006 5.766 8.743 1.00 95.62 93 VAL A C 1
ATOM 769 O O . VAL A 1 93 ? 3.095 5.058 9.147 1.00 95.62 93 VAL A O 1
ATOM 772 N N . ARG A 1 94 ? 5.276 5.582 9.127 1.00 93.94 94 ARG A N 1
ATOM 773 C CA . ARG A 1 94 ? 5.664 4.522 10.073 1.00 93.94 94 ARG A CA 1
ATOM 774 C C . ARG A 1 94 ? 4.979 4.667 11.433 1.00 93.94 94 ARG A C 1
ATOM 776 O O . ARG A 1 94 ? 4.563 3.657 11.986 1.00 93.94 94 ARG A O 1
ATOM 783 N N . ASN A 1 95 ? 4.796 5.888 11.933 1.00 92.81 95 ASN A N 1
ATOM 784 C CA . ASN A 1 95 ? 4.075 6.107 13.192 1.00 92.81 95 ASN A CA 1
ATOM 785 C C . ASN A 1 95 ? 2.584 5.754 13.052 1.00 92.81 95 ASN A C 1
ATOM 787 O O . ASN A 1 95 ? 2.060 4.969 13.835 1.00 92.81 95 ASN A O 1
ATOM 791 N N . ILE A 1 96 ? 1.928 6.251 11.997 1.00 92.56 96 ILE A N 1
ATOM 792 C CA . ILE A 1 96 ? 0.514 5.945 11.711 1.00 92.56 96 ILE A CA 1
ATOM 793 C C . ILE A 1 96 ? 0.324 4.449 11.419 1.00 92.56 96 ILE A C 1
ATOM 795 O O . ILE A 1 96 ? -0.703 3.868 11.746 1.00 92.56 96 ILE A O 1
ATOM 799 N N . GLN A 1 97 ? 1.306 3.790 10.805 1.00 92.75 97 GLN A N 1
ATOM 800 C CA . GLN A 1 97 ? 1.270 2.357 10.529 1.00 92.75 97 GLN A CA 1
ATOM 801 C C . GLN A 1 97 ? 1.177 1.542 11.824 1.00 92.75 97 GLN A C 1
ATOM 803 O O . GLN A 1 97 ? 0.440 0.555 11.848 1.00 92.75 97 GLN A O 1
ATOM 808 N N . GLU A 1 98 ? 1.888 1.931 12.886 1.00 90.38 98 GLU A N 1
ATOM 809 C CA . GLU A 1 98 ? 1.751 1.282 14.195 1.00 90.38 98 GLU A CA 1
ATOM 810 C C . GLU A 1 98 ? 0.352 1.507 14.778 1.00 90.38 98 GLU A C 1
ATOM 812 O O . GLU A 1 98 ? -0.286 0.540 15.186 1.00 90.38 98 GLU A O 1
ATOM 817 N N . GLU A 1 99 ? -0.212 2.712 14.661 1.00 88.25 99 GLU A N 1
ATOM 818 C CA . GLU A 1 99 ? -1.612 2.972 15.038 1.00 88.25 99 GLU A CA 1
ATOM 819 C C . GLU A 1 99 ? -2.591 2.095 14.234 1.00 88.25 99 GLU A C 1
ATOM 821 O O . GLU A 1 99 ? -3.459 1.445 14.806 1.00 88.25 99 GLU A O 1
ATOM 826 N N . VAL A 1 100 ? -2.409 1.948 12.916 1.00 86.38 100 VAL A N 1
ATOM 827 C CA . VAL A 1 100 ? -3.219 1.053 12.060 1.00 86.38 100 VAL A CA 1
ATOM 828 C C . VAL A 1 100 ? -3.067 -0.418 12.471 1.00 86.38 100 VAL A C 1
ATOM 830 O O . VAL A 1 100 ? -3.983 -1.232 12.304 1.00 86.38 100 VAL A O 1
ATOM 833 N N . LYS A 1 101 ? -1.912 -0.807 13.010 1.00 86.56 101 LYS A N 1
ATOM 834 C CA . LYS A 1 101 ? -1.707 -2.149 13.565 1.00 86.56 101 LYS A CA 1
ATOM 835 C C . LYS A 1 101 ? -2.312 -2.300 14.962 1.00 86.56 101 LYS A C 1
ATOM 837 O O . LYS A 1 101 ? -2.609 -3.441 15.324 1.00 86.56 101 LYS A O 1
ATOM 842 N N . GLU A 1 102 ? -2.491 -1.234 15.726 1.00 78.44 102 GLU A N 1
ATOM 843 C CA . GLU A 1 102 ? -3.015 -1.268 17.096 1.00 78.44 102 GLU A CA 1
ATOM 844 C C . GLU A 1 102 ? -4.535 -1.048 17.152 1.00 78.44 102 GLU A C 1
ATOM 846 O O . GLU A 1 102 ? -5.236 -1.884 17.718 1.00 78.44 102 GLU A O 1
ATOM 851 N N . GLU A 1 103 ? -5.068 -0.009 16.500 1.00 65.56 103 GLU A N 1
ATOM 852 C CA . GLU A 1 103 ? -6.494 0.370 16.526 1.00 65.56 103 GLU A CA 1
ATOM 853 C C . GLU A 1 103 ? -7.417 -0.675 15.890 1.00 65.56 103 GLU A C 1
ATOM 855 O O . GLU A 1 103 ? -8.567 -0.824 16.294 1.00 65.56 103 GLU A O 1
ATOM 860 N N . TYR A 1 104 ? -6.927 -1.470 14.938 1.00 53.78 104 TYR A N 1
ATOM 861 C CA . TYR A 1 104 ? -7.718 -2.524 14.294 1.00 53.78 104 TYR A CA 1
ATOM 862 C C . TYR A 1 104 ? -7.664 -3.850 15.095 1.00 53.78 104 TYR A C 1
ATOM 864 O O . TYR A 1 104 ? -7.502 -4.930 14.516 1.00 53.78 104 TYR A O 1
ATOM 872 N N . LEU A 1 105 ? -7.701 -3.761 16.434 1.00 42.41 105 LEU A N 1
ATOM 873 C CA . LEU A 1 105 ? -7.824 -4.864 17.412 1.00 42.41 105 LEU A CA 1
ATOM 874 C C . LEU A 1 105 ? -9.162 -4.859 18.178 1.00 42.41 105 LEU A C 1
ATOM 876 O O . LEU A 1 105 ? -9.325 -5.668 19.093 1.00 42.41 105 LEU A O 1
ATOM 880 N N . LEU A 1 106 ? -10.105 -3.987 17.812 1.00 37.34 106 LEU A N 1
ATOM 881 C CA . LEU A 1 106 ? -11.459 -3.949 18.375 1.00 37.34 106 LEU A CA 1
ATOM 882 C C . LEU A 1 106 ? -12.489 -4.503 17.387 1.00 37.34 106 LEU A C 1
ATOM 884 O O . LEU A 1 106 ? -12.533 -4.009 16.238 1.00 37.34 106 LEU A O 1
#

Secondary structure (DSSP, 8-state):
--SEEEET-EEEEEETTEEEEEESEEEETTEE-TTTSTTTTBGGGTBEEEETT--HHHHHHHHHHHHHHHH-HHHHHHHTT-HHHHHHHHHHHHHHHHHHHHHTT-

Nearest PDB structures (foldseek):
  7vbb-assembly1_A  TM=4.698E-01  e=6.973E+00  Homo sapiens

Mean predicted aligned error: 4.71 Å

pLDDT: mean 89.26, std 10.0, range [37.34, 96.56]

Foldseek 3Di:
DAQKDFDPWAWDDADPNWTKTFGPWMAGLNDTLLVQQQCVPHVVVSTHMDTPPDGNLNSLLSSLLSVCCVVCVVLVVVVVPDVVSVVVSSVSSVVSSVVSVVVSPD

Radius of gyration: 14.26 Å; Cα contacts (8 Å, |Δi|>4): 149; chains: 1; bounding box: 26×35×33 Å

Sequence (106 aa):
MEKWKCIGKEYYDTIAGVPIYFCRKIIYRGMDVTKYIKGMYRSEKNEIWITEYADGDTIAHEVAHAILKKQHPELYELAKKDVEAKIVIEKMVRNIQEEVKEEYLL